Protein AF-A0A2S6IPH4-F1 (afdb_monomer_lite)

Sequence (117 aa):
MNGDDPARRAGLIGPDGTATPRYAQYLAHQRQHQAALAAREEAYARALRDPRALQQWPMTGRAYQDAVDDAFDRWLSLGHKREVEAALDALRSPDCTRTTEHPSHPPRHHHERNSNA

pLDDT: mean 72.82, std 19.12, range [39.31, 96.25]

Foldseek 3Di:
DPPVPLCVVLVQADPVRHGDPLNVVLVVLVVQLVVLVVVLVVQVVVLVVPVVSVVCCVPVSVVSVVSNVVSVVVSVVVVCVVSSVVSVVVSVPDPPPDPPDDDDDDDDDDDDDDDDD

Secondary structure (DSSP, 8-state):
-----HHHHTTSB-TTSPBPHHHHHHHHHHHHHHHHHHHHHHHHHHHHT-HHHHHHHHHHHHHHHHHHHHHHHHHHHTSHHHHHHHHHHHHHS------------------------

Organism: NCBI:txid512762

Structure (mmCIF, N/CA/C/O backbone):
data_AF-A0A2S6IPH4-F1
#
_entry.id   AF-A0A2S6IPH4-F1
#
loop_
_atom_site.group_PDB
_atom_site.id
_atom_site.type_symbol
_atom_site.label_atom_id
_atom_site.label_alt_id
_atom_site.label_comp_id
_atom_site.label_asym_id
_atom_site.label_entity_id
_atom_site.label_seq_id
_atom_site.pdbx_PDB_ins_code
_atom_site.Cartn_x
_atom_site.Cartn_y
_atom_site.Cartn_z
_atom_site.occupancy
_atom_site.B_iso_or_equiv
_atom_site.auth_seq_id
_atom_site.auth_comp_id
_atom_site.auth_asym_id
_atom_site.auth_atom_id
_atom_site.pdbx_PDB_model_num
ATOM 1 N N . MET A 1 1 ? 7.641 23.030 -28.234 1.00 40.97 1 MET A N 1
ATOM 2 C CA . MET A 1 1 ? 7.186 22.074 -27.202 1.00 40.97 1 MET A CA 1
ATOM 3 C C . MET A 1 1 ? 8.000 20.809 -27.399 1.00 40.97 1 MET A C 1
ATOM 5 O O . MET A 1 1 ? 7.668 20.015 -28.266 1.00 40.97 1 MET A O 1
ATOM 9 N N . ASN A 1 2 ? 9.145 20.701 -26.722 1.00 41.09 2 ASN A N 1
ATOM 10 C CA . ASN A 1 2 ? 10.013 19.531 -26.852 1.00 41.09 2 ASN A CA 1
ATOM 11 C C . ASN A 1 2 ? 9.356 18.383 -26.084 1.00 41.09 2 ASN A C 1
ATOM 13 O O . ASN A 1 2 ? 9.354 18.381 -24.857 1.00 41.09 2 ASN A O 1
ATOM 17 N N . GLY A 1 3 ? 8.713 17.484 -26.832 1.00 47.16 3 GLY A N 1
ATOM 18 C CA . GLY A 1 3 ? 7.974 16.312 -26.356 1.00 47.16 3 GLY A CA 1
ATOM 19 C C . GLY A 1 3 ? 8.885 15.173 -25.915 1.00 47.16 3 GLY A C 1
ATOM 20 O O . GLY A 1 3 ? 8.688 14.027 -26.321 1.00 47.16 3 GLY A O 1
ATOM 21 N N . ASP A 1 4 ? 9.883 15.504 -25.105 1.00 52.12 4 ASP A N 1
ATOM 22 C CA . ASP A 1 4 ? 10.715 14.529 -24.421 1.00 52.12 4 ASP A CA 1
ATOM 23 C C . ASP A 1 4 ? 10.009 14.175 -23.111 1.00 52.12 4 ASP A C 1
ATOM 25 O O . ASP A 1 4 ? 10.315 14.689 -22.036 1.00 52.12 4 ASP A O 1
ATOM 29 N N . ASP A 1 5 ? 8.926 13.405 -23.250 1.00 55.72 5 ASP A N 1
ATOM 30 C CA . ASP A 1 5 ? 8.195 12.899 -22.101 1.00 55.72 5 ASP A CA 1
ATOM 31 C C . ASP A 1 5 ? 9.174 12.024 -21.307 1.00 55.72 5 ASP A C 1
ATOM 33 O O . ASP A 1 5 ? 9.675 11.032 -21.854 1.00 55.72 5 ASP A O 1
ATOM 37 N N . PRO A 1 6 ? 9.507 12.385 -20.058 1.00 56.47 6 PRO A N 1
ATOM 38 C CA . PRO A 1 6 ? 10.520 11.681 -19.285 1.00 56.47 6 PRO A CA 1
ATOM 39 C C . PRO A 1 6 ? 10.190 10.181 -19.186 1.00 56.47 6 PRO A C 1
ATOM 41 O O . PRO A 1 6 ? 11.083 9.336 -19.252 1.00 56.47 6 PRO A O 1
ATOM 44 N N . ALA A 1 7 ? 8.905 9.811 -19.193 1.00 54.88 7 ALA A N 1
ATOM 45 C CA . ALA A 1 7 ? 8.482 8.417 -19.198 1.00 54.88 7 ALA A CA 1
ATOM 46 C C . ALA A 1 7 ? 8.908 7.646 -20.468 1.00 54.88 7 ALA A C 1
ATOM 48 O O . ALA A 1 7 ? 9.128 6.434 -20.406 1.00 54.88 7 ALA A O 1
ATOM 49 N N . ARG A 1 8 ? 9.079 8.320 -21.612 1.00 57.28 8 ARG A N 1
ATOM 50 C CA . ARG A 1 8 ? 9.548 7.708 -22.866 1.00 57.28 8 ARG A CA 1
ATOM 51 C C . ARG A 1 8 ? 11.056 7.411 -22.828 1.00 57.28 8 ARG A C 1
ATOM 53 O O . ARG A 1 8 ? 11.448 6.314 -23.216 1.00 57.28 8 ARG A O 1
ATOM 60 N N . ARG A 1 9 ? 11.896 8.309 -22.280 1.00 57.81 9 ARG A N 1
ATOM 61 C CA . ARG A 1 9 ? 13.347 8.054 -22.060 1.00 57.81 9 ARG A CA 1
ATOM 62 C C . ARG A 1 9 ? 13.599 6.881 -21.111 1.00 57.81 9 ARG A C 1
ATOM 64 O O . ARG A 1 9 ? 14.549 6.129 -21.295 1.00 57.81 9 ARG A O 1
ATOM 71 N N . ALA A 1 10 ? 12.718 6.709 -20.134 1.00 60.12 10 ALA A N 1
ATOM 72 C CA . ALA A 1 10 ? 12.739 5.613 -19.173 1.00 60.12 10 ALA A CA 1
ATOM 73 C C . ALA A 1 10 ? 12.161 4.282 -19.705 1.00 60.12 10 ALA A C 1
ATOM 75 O O . ALA A 1 10 ? 12.112 3.303 -18.962 1.00 60.12 10 ALA A O 1
ATOM 76 N N . GLY A 1 11 ? 11.680 4.224 -20.955 1.00 62.88 11 GLY A N 1
ATOM 77 C CA . GLY A 1 11 ? 11.042 3.023 -21.516 1.00 62.88 11 GLY A CA 1
ATOM 78 C C . GLY A 1 11 ? 9.708 2.648 -20.849 1.00 62.88 11 GLY A C 1
ATOM 79 O O . GLY A 1 11 ? 9.226 1.523 -20.992 1.00 62.88 11 GLY A O 1
ATOM 80 N N . LEU A 1 12 ? 9.100 3.576 -20.105 1.00 67.12 12 LEU A N 1
ATOM 81 C CA . LEU A 1 12 ? 7.797 3.398 -19.452 1.00 67.12 12 LEU A CA 1
ATOM 82 C C . LEU A 1 12 ? 6.646 3.642 -20.431 1.00 67.12 12 LEU A C 1
ATOM 84 O O . LEU A 1 12 ? 5.556 3.088 -20.274 1.00 67.12 12 LEU A O 1
ATOM 88 N N . ILE A 1 13 ? 6.910 4.424 -21.475 1.00 66.88 13 ILE A N 1
ATOM 89 C CA . ILE A 1 13 ? 5.991 4.705 -22.570 1.00 66.88 13 ILE A CA 1
ATOM 90 C C . ILE A 1 13 ? 6.644 4.287 -23.890 1.00 66.88 13 ILE A C 1
ATOM 92 O O . ILE A 1 13 ? 7.805 4.602 -24.152 1.00 66.88 13 ILE A O 1
ATOM 96 N N . GLY A 1 14 ? 5.899 3.541 -24.702 1.00 65.31 14 GLY A N 1
ATOM 97 C CA . GLY A 1 14 ? 6.301 3.101 -26.029 1.00 65.31 14 GLY A CA 1
ATOM 98 C C . GLY A 1 14 ? 6.458 4.264 -27.017 1.00 65.31 14 GLY A C 1
ATOM 99 O O . GLY A 1 14 ? 6.070 5.405 -26.735 1.00 65.31 14 GLY A O 1
ATOM 100 N N . PRO A 1 15 ? 7.020 3.997 -28.206 1.00 63.03 15 PRO A N 1
ATOM 101 C CA . PRO A 1 15 ? 7.207 5.022 -29.235 1.00 63.03 15 PRO A CA 1
ATOM 102 C C . PRO A 1 15 ? 5.891 5.748 -29.573 1.00 63.03 15 PRO A C 1
ATOM 104 O O . PRO A 1 15 ? 5.880 6.965 -29.759 1.00 63.03 15 PRO A O 1
ATOM 107 N N . ASP A 1 16 ? 4.774 5.036 -29.488 1.00 67.94 16 ASP A N 1
ATOM 108 C CA . ASP A 1 16 ? 3.413 5.477 -29.806 1.00 67.94 16 ASP A CA 1
ATOM 109 C C . ASP A 1 16 ? 2.777 6.380 -28.729 1.00 67.94 16 ASP A C 1
ATOM 111 O O . ASP A 1 16 ? 1.662 6.866 -28.908 1.00 67.94 16 ASP A O 1
ATOM 115 N N . GLY A 1 17 ? 3.457 6.613 -27.599 1.00 65.25 17 GLY A N 1
ATOM 116 C CA . GLY A 1 17 ? 2.886 7.359 -26.469 1.00 65.25 17 GLY A CA 1
ATOM 117 C C . GLY A 1 17 ? 2.006 6.509 -25.540 1.00 65.25 17 GLY A C 1
ATOM 118 O O . GLY A 1 17 ? 1.392 7.034 -24.616 1.00 65.25 17 GLY A O 1
ATOM 119 N N . THR A 1 18 ? 1.961 5.193 -25.749 1.00 71.12 18 THR A N 1
ATOM 120 C CA . THR A 1 18 ? 1.219 4.220 -24.936 1.00 71.12 18 THR A CA 1
ATOM 121 C C . THR A 1 18 ? 2.070 3.670 -23.792 1.00 71.12 18 THR A C 1
ATOM 123 O O . THR A 1 18 ? 3.253 3.392 -23.964 1.00 71.12 18 THR A O 1
ATOM 126 N N . ALA A 1 19 ? 1.482 3.482 -22.606 1.00 70.31 19 ALA A N 1
ATOM 127 C CA . ALA A 1 19 ? 2.170 2.827 -21.493 1.00 70.31 19 ALA A CA 1
ATOM 128 C C . ALA A 1 19 ? 2.649 1.433 -21.917 1.00 70.31 19 ALA A C 1
ATOM 130 O O . ALA A 1 19 ? 1.870 0.643 -22.457 1.00 70.31 19 ALA A O 1
ATOM 131 N N . THR A 1 20 ? 3.917 1.111 -21.657 1.00 77.38 20 THR A N 1
ATOM 132 C CA . THR A 1 20 ? 4.407 -0.238 -21.939 1.00 77.38 20 THR A CA 1
ATOM 133 C C . THR A 1 20 ? 3.634 -1.252 -21.089 1.00 77.38 20 THR A C 1
ATOM 135 O O . THR A 1 20 ? 3.204 -0.924 -19.978 1.00 77.38 20 THR A O 1
ATOM 138 N N . PRO A 1 21 ? 3.473 -2.509 -21.544 1.00 78.19 21 PRO A N 1
ATOM 139 C CA . PRO A 1 21 ? 2.787 -3.540 -20.762 1.00 78.19 21 PRO A CA 1
ATOM 140 C C . PRO A 1 21 ? 3.347 -3.704 -19.340 1.00 78.19 21 PRO A C 1
ATOM 142 O O . PRO A 1 21 ? 2.616 -4.073 -18.423 1.00 78.19 21 PRO A O 1
ATOM 145 N N . ARG A 1 22 ? 4.638 -3.397 -19.147 1.00 74.44 22 ARG A N 1
ATOM 146 C CA . ARG A 1 22 ? 5.312 -3.393 -17.843 1.00 74.44 22 ARG A CA 1
ATOM 147 C C . ARG A 1 22 ? 4.863 -2.226 -16.965 1.00 74.44 22 ARG A C 1
ATOM 149 O O . ARG A 1 22 ? 4.498 -2.438 -15.812 1.00 74.44 22 ARG A O 1
ATOM 156 N N . TYR A 1 23 ? 4.840 -1.009 -17.509 1.00 75.50 23 TYR A N 1
ATOM 157 C CA . TYR A 1 23 ? 4.385 0.170 -16.773 1.00 75.50 23 TYR A CA 1
ATOM 158 C C . TYR A 1 23 ? 2.882 0.106 -16.455 1.00 75.50 23 TYR A C 1
ATOM 160 O O . TYR A 1 23 ? 2.464 0.434 -15.346 1.00 75.50 23 TYR A O 1
ATOM 168 N N . ALA A 1 24 ? 2.068 -0.422 -17.373 1.00 80.94 24 ALA A N 1
ATOM 169 C CA . ALA A 1 24 ? 0.645 -0.659 -17.138 1.00 80.94 24 ALA A CA 1
ATOM 170 C C . ALA A 1 24 ? 0.396 -1.655 -15.987 1.00 80.94 24 ALA A C 1
ATOM 172 O O . ALA A 1 24 ? -0.474 -1.418 -15.145 1.00 80.94 24 ALA A O 1
ATOM 173 N N . GLN A 1 25 ? 1.185 -2.734 -15.909 1.00 80.00 25 GLN A N 1
ATOM 174 C CA . GLN A 1 25 ? 1.138 -3.677 -14.786 1.00 80.00 25 GLN A CA 1
ATOM 175 C C . GLN A 1 25 ? 1.585 -3.020 -13.478 1.00 80.00 25 GLN A C 1
ATOM 177 O O . GLN A 1 25 ? 0.882 -3.132 -12.476 1.00 80.00 25 GLN A O 1
ATOM 182 N N . TYR A 1 26 ? 2.686 -2.263 -13.485 1.00 81.62 26 TYR A N 1
ATOM 183 C CA . TYR A 1 26 ? 3.128 -1.498 -12.315 1.00 81.62 26 TYR A CA 1
ATOM 184 C C . TYR A 1 26 ? 2.009 -0.596 -11.764 1.00 81.62 26 TYR A C 1
ATOM 186 O O . TYR A 1 26 ? 1.702 -0.651 -10.572 1.00 81.62 26 TYR A O 1
ATOM 194 N N . LEU A 1 27 ? 1.334 0.166 -12.632 1.00 83.44 27 LEU A N 1
ATOM 195 C CA . LEU A 1 27 ? 0.208 1.022 -12.244 1.00 83.44 27 LEU A CA 1
ATOM 196 C C . LEU A 1 27 ? -1.000 0.220 -11.734 1.00 83.44 27 LEU A C 1
ATOM 198 O O . LEU A 1 27 ? -1.744 0.693 -10.874 1.00 83.44 27 LEU A O 1
ATOM 202 N N . ALA A 1 28 ? -1.237 -0.985 -12.256 1.00 86.62 28 ALA A N 1
ATOM 203 C CA . ALA A 1 28 ? -2.289 -1.862 -11.752 1.00 86.62 28 ALA A CA 1
ATOM 204 C C . ALA A 1 28 ? -2.001 -2.312 -10.310 1.00 86.62 28 ALA A C 1
ATOM 206 O O . ALA A 1 28 ? -2.878 -2.185 -9.457 1.00 86.62 28 ALA A O 1
ATOM 207 N N . HIS A 1 29 ? -0.776 -2.747 -10.015 1.00 85.81 29 HIS A N 1
ATOM 208 C CA . HIS A 1 29 ? -0.393 -3.181 -8.667 1.00 85.81 29 HIS A CA 1
ATOM 209 C C . HIS A 1 29 ? -0.318 -2.027 -7.669 1.00 85.81 29 HIS A C 1
ATOM 211 O O . HIS A 1 29 ? -0.801 -2.163 -6.546 1.00 85.81 29 HIS A O 1
ATOM 217 N N . GLN A 1 30 ? 0.166 -0.858 -8.097 1.00 87.00 30 GLN A N 1
ATOM 218 C CA . GLN A 1 30 ? 0.114 0.355 -7.283 1.00 87.00 30 GLN A CA 1
ATOM 219 C C . GLN A 1 30 ? -1.329 0.686 -6.868 1.00 87.00 30 GLN A C 1
ATOM 221 O O . GLN A 1 30 ? -1.590 0.953 -5.694 1.00 87.00 30 GLN A O 1
ATOM 226 N N . ARG A 1 31 ? -2.283 0.628 -7.810 1.00 90.06 31 ARG A N 1
ATOM 227 C CA . ARG A 1 31 ? -3.708 0.855 -7.513 1.00 90.06 31 ARG A CA 1
ATOM 228 C C . ARG A 1 31 ? -4.284 -0.208 -6.580 1.00 90.06 31 ARG A C 1
ATOM 230 O O . ARG A 1 31 ? -5.044 0.141 -5.685 1.00 90.06 31 ARG A O 1
ATOM 237 N N . GLN A 1 32 ? -3.918 -1.478 -6.759 1.00 90.25 32 GLN A N 1
ATOM 238 C CA . GLN A 1 32 ? -4.356 -2.567 -5.876 1.00 90.25 32 GLN A CA 1
ATOM 239 C C . GLN A 1 32 ? -3.877 -2.361 -4.435 1.00 90.25 32 GLN A C 1
ATOM 241 O O . GLN A 1 32 ? -4.675 -2.473 -3.508 1.00 90.25 32 GLN A O 1
ATOM 246 N N . HIS A 1 33 ? -2.609 -1.994 -4.248 1.00 91.44 33 HIS A N 1
ATOM 247 C CA . HIS A 1 33 ? -2.056 -1.700 -2.927 1.00 91.44 33 HIS A CA 1
ATOM 248 C C . HIS A 1 33 ? -2.733 -0.482 -2.275 1.00 91.44 33 HIS A C 1
ATOM 250 O O . HIS A 1 33 ? -3.135 -0.539 -1.114 1.00 91.44 33 HIS A O 1
ATOM 256 N N . GLN A 1 34 ? -2.940 0.603 -3.030 1.00 93.12 34 GLN A N 1
ATOM 257 C CA . GLN A 1 34 ? -3.665 1.775 -2.522 1.00 93.12 34 GLN A CA 1
ATOM 258 C C . GLN A 1 34 ? -5.118 1.453 -2.150 1.00 93.12 34 GLN A C 1
ATOM 260 O O . GLN A 1 34 ? -5.607 1.937 -1.132 1.00 93.12 34 GLN A O 1
ATOM 265 N N . ALA A 1 35 ? -5.800 0.614 -2.933 1.00 94.62 35 ALA A N 1
ATOM 266 C CA . ALA A 1 35 ? -7.155 0.174 -2.617 1.00 94.62 35 ALA A CA 1
ATOM 267 C C . ALA A 1 35 ? -7.204 -0.659 -1.325 1.00 94.62 35 ALA A C 1
ATOM 269 O O . ALA A 1 35 ? -8.109 -0.466 -0.514 1.00 94.62 35 ALA A O 1
ATOM 270 N N . ALA A 1 36 ? -6.222 -1.538 -1.097 1.00 94.44 36 ALA A N 1
ATOM 271 C CA . ALA A 1 36 ? -6.120 -2.312 0.141 1.00 94.44 36 ALA A CA 1
ATOM 272 C C . ALA A 1 36 ? -5.892 -1.411 1.370 1.00 94.44 36 ALA A C 1
ATOM 274 O O . ALA A 1 36 ? -6.542 -1.596 2.401 1.00 94.44 36 ALA A O 1
ATOM 275 N N . LEU A 1 37 ? -5.033 -0.390 1.245 1.00 95.38 37 LEU A N 1
ATOM 276 C CA . LEU A 1 37 ? -4.819 0.611 2.297 1.00 95.38 37 LEU A CA 1
ATOM 277 C C . LEU A 1 37 ? -6.102 1.380 2.617 1.00 95.38 37 LEU A C 1
ATOM 279 O O . LEU A 1 37 ? -6.491 1.458 3.782 1.00 95.38 37 LEU A O 1
ATOM 283 N N . ALA A 1 38 ? -6.788 1.883 1.590 1.00 96.25 38 ALA A N 1
ATOM 284 C CA . ALA A 1 38 ? -8.045 2.604 1.763 1.00 96.25 38 ALA A CA 1
ATOM 285 C C . ALA A 1 38 ? -9.113 1.729 2.441 1.00 96.25 38 ALA A C 1
ATOM 287 O O . ALA A 1 38 ? -9.795 2.187 3.355 1.00 96.25 38 ALA A O 1
ATOM 288 N N . ALA A 1 39 ? -9.217 0.451 2.059 1.00 95.00 39 ALA A N 1
ATOM 289 C CA . ALA A 1 39 ? -10.145 -0.490 2.682 1.00 95.00 39 ALA A CA 1
ATOM 290 C C . ALA A 1 39 ? -9.828 -0.722 4.170 1.00 95.00 39 ALA A C 1
ATOM 292 O O . ALA A 1 39 ? -10.739 -0.749 5.000 1.00 95.00 39 ALA A O 1
ATOM 293 N N . ARG A 1 40 ? -8.542 -0.845 4.528 1.00 96.12 40 ARG A N 1
ATOM 294 C CA . ARG A 1 40 ? -8.103 -0.961 5.926 1.00 96.12 40 ARG A CA 1
ATOM 295 C C . ARG A 1 40 ? -8.446 0.289 6.731 1.00 96.12 40 ARG A C 1
ATOM 297 O O . ARG A 1 40 ? -8.953 0.173 7.845 1.00 96.12 40 ARG A O 1
ATOM 304 N N . GLU A 1 41 ? -8.163 1.470 6.189 1.00 96.19 41 GLU A N 1
ATOM 305 C CA . GLU A 1 41 ? -8.464 2.747 6.844 1.00 96.19 41 GLU A CA 1
ATOM 306 C C . GLU A 1 41 ? -9.967 2.949 7.026 1.00 96.19 41 GLU A C 1
ATOM 308 O O . GLU A 1 41 ? -10.409 3.333 8.108 1.00 96.19 41 GLU A O 1
ATOM 313 N N . GLU A 1 42 ? -10.767 2.625 6.011 1.00 95.31 42 GLU A N 1
ATOM 314 C CA . GLU A 1 42 ? -12.221 2.692 6.101 1.00 95.31 42 GLU A CA 1
ATOM 315 C C . GLU A 1 42 ? -12.758 1.719 7.158 1.00 95.31 42 GLU A C 1
ATOM 317 O O . GLU A 1 42 ? -13.591 2.098 7.987 1.00 95.31 42 GLU A O 1
ATOM 322 N N . ALA A 1 43 ? -12.258 0.482 7.181 1.00 94.19 43 ALA A N 1
ATOM 323 C CA . ALA A 1 43 ? -12.630 -0.503 8.189 1.00 94.19 43 ALA A CA 1
ATOM 324 C C . ALA A 1 43 ? -12.241 -0.045 9.602 1.00 94.19 43 ALA A C 1
ATOM 326 O O . ALA A 1 43 ? -13.037 -0.195 10.531 1.00 94.19 43 ALA A O 1
ATOM 327 N N . TYR A 1 44 ? -11.071 0.577 9.763 1.00 95.19 44 TYR A N 1
ATOM 328 C CA . TYR A 1 44 ? -10.643 1.129 11.045 1.00 95.19 44 TYR A CA 1
ATOM 329 C C . TYR A 1 44 ? -11.517 2.307 11.476 1.00 95.19 44 TYR A C 1
ATOM 331 O O . TYR A 1 44 ? -11.967 2.364 12.618 1.00 95.19 44 TYR A O 1
ATOM 339 N N . ALA A 1 45 ? -11.827 3.220 10.555 1.00 96.06 45 ALA A N 1
ATOM 340 C CA . ALA A 1 45 ? -12.706 4.354 10.815 1.00 96.06 45 ALA A CA 1
ATOM 341 C C . ALA A 1 45 ? -14.124 3.906 11.206 1.00 96.06 45 ALA A C 1
ATOM 343 O O . ALA A 1 45 ? -14.755 4.532 12.060 1.00 96.06 45 ALA A O 1
ATOM 344 N N . ARG A 1 46 ? -14.622 2.811 10.616 1.00 93.50 46 ARG A N 1
ATOM 345 C CA . ARG A 1 46 ? -15.876 2.165 11.031 1.00 93.50 46 ARG A CA 1
ATOM 346 C C . ARG A 1 46 ? -15.742 1.540 12.421 1.00 93.50 46 ARG A C 1
ATOM 348 O O . ARG A 1 46 ? -16.618 1.762 13.251 1.00 93.50 46 ARG A O 1
ATOM 355 N N . ALA A 1 47 ? -14.644 0.836 12.697 1.00 94.88 47 ALA A N 1
ATOM 356 C CA . ALA A 1 47 ? -14.386 0.239 14.006 1.00 94.88 47 ALA A CA 1
ATOM 357 C C . ALA A 1 47 ? -14.299 1.295 15.118 1.00 94.88 47 ALA A C 1
ATOM 359 O O . ALA A 1 47 ? -14.870 1.101 16.179 1.00 94.88 47 ALA A O 1
ATOM 360 N N . LEU A 1 48 ? -13.694 2.459 14.871 1.00 95.31 48 LEU A N 1
ATOM 361 C CA . LEU A 1 48 ? -13.643 3.566 15.839 1.00 95.31 48 LEU A CA 1
ATOM 362 C C . LEU A 1 48 ? -15.026 4.088 16.259 1.00 95.31 48 LEU A C 1
ATOM 364 O O . LEU A 1 48 ? -15.160 4.665 17.336 1.00 95.31 48 LEU A O 1
ATOM 368 N N . ARG A 1 49 ? -16.048 3.903 15.418 1.00 95.69 49 ARG A N 1
ATOM 369 C CA . ARG A 1 49 ? -17.430 4.326 15.694 1.00 95.69 49 ARG A CA 1
ATOM 370 C C . ARG A 1 49 ? -18.240 3.262 16.441 1.00 95.69 49 ARG A C 1
ATOM 372 O O . ARG A 1 49 ? -19.320 3.581 16.928 1.00 95.69 49 ARG A O 1
ATOM 379 N N . ASP A 1 50 ? -17.732 2.033 16.547 1.00 94.06 50 ASP A N 1
ATOM 380 C CA . ASP A 1 50 ? -18.357 0.927 17.276 1.00 94.06 50 ASP A CA 1
ATOM 381 C C . ASP A 1 50 ? -17.375 0.343 18.315 1.00 94.06 50 ASP A C 1
ATOM 383 O O . ASP A 1 50 ? -16.427 -0.359 17.957 1.00 94.06 50 ASP A O 1
ATOM 387 N N . PRO A 1 51 ? -17.616 0.554 19.622 1.00 92.88 51 PRO A N 1
ATOM 388 C CA . PRO A 1 51 ? -16.749 0.055 20.686 1.00 92.88 51 PRO A CA 1
ATOM 389 C C . PRO A 1 51 ? -16.491 -1.457 20.638 1.00 92.88 51 PRO A C 1
ATOM 391 O O . PRO A 1 51 ? -15.398 -1.897 20.998 1.00 92.88 51 PRO A O 1
ATOM 394 N N . ARG A 1 52 ? -17.465 -2.265 20.194 1.00 93.38 52 ARG A N 1
ATOM 395 C CA . ARG A 1 52 ? -17.293 -3.722 20.077 1.00 93.38 52 ARG A CA 1
ATOM 396 C C . ARG A 1 52 ? -16.383 -4.067 18.905 1.00 93.38 52 ARG A C 1
ATOM 398 O O . ARG A 1 52 ? -15.478 -4.885 19.059 1.00 93.38 52 ARG A O 1
ATOM 405 N N . ALA A 1 53 ? -16.581 -3.414 17.763 1.00 92.69 53 ALA A N 1
ATOM 406 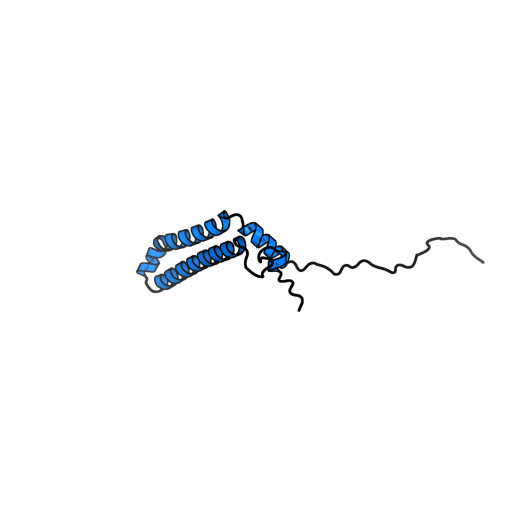C CA . ALA A 1 53 ? -15.720 -3.592 16.598 1.00 92.69 53 ALA A CA 1
ATOM 407 C C . ALA A 1 53 ? -14.283 -3.124 16.880 1.00 92.69 53 ALA A C 1
ATOM 409 O O . ALA A 1 53 ? -13.332 -3.784 16.464 1.00 92.69 53 ALA A O 1
ATOM 410 N N . LEU A 1 54 ? -14.109 -2.036 17.641 1.00 94.94 54 LEU A N 1
ATOM 411 C CA . LEU A 1 54 ? -12.792 -1.551 18.055 1.00 94.94 54 LEU A CA 1
ATOM 412 C C . LEU A 1 54 ? -12.066 -2.544 18.972 1.00 94.94 54 LEU A C 1
ATOM 414 O O . LEU A 1 54 ? -10.873 -2.775 18.797 1.00 94.94 54 LEU A O 1
ATOM 418 N N . GLN A 1 55 ? -12.777 -3.176 19.911 1.00 95.38 55 GLN A N 1
ATOM 419 C CA . GLN A 1 55 ? -12.204 -4.233 20.755 1.00 95.38 55 GLN A CA 1
ATOM 420 C C . GLN A 1 55 ? -11.767 -5.460 19.941 1.00 95.38 55 GLN A C 1
ATOM 422 O O . GLN A 1 55 ? -10.779 -6.105 20.283 1.00 95.38 55 GLN A O 1
ATOM 427 N N . GLN A 1 56 ? -12.474 -5.767 18.851 1.00 94.69 56 GLN A N 1
ATOM 428 C CA . GLN A 1 56 ? -12.142 -6.866 17.940 1.00 94.69 56 GLN A CA 1
ATOM 429 C C . GLN A 1 56 ? -11.086 -6.496 16.887 1.00 94.69 56 GLN A C 1
ATOM 431 O O . GLN A 1 56 ? -10.567 -7.385 16.206 1.00 94.69 56 GLN A O 1
ATOM 436 N N . TRP A 1 57 ? -10.731 -5.213 16.766 1.00 92.44 57 TRP A N 1
ATOM 437 C CA . TRP A 1 57 ? -9.808 -4.705 15.752 1.00 92.44 57 TRP A CA 1
ATOM 438 C C . TRP A 1 57 ? -8.450 -5.420 15.694 1.00 92.44 57 TRP A C 1
ATOM 440 O O . TRP A 1 57 ? -7.977 -5.664 14.588 1.00 92.44 57 TRP A O 1
ATOM 450 N N . PRO A 1 58 ? -7.806 -5.826 16.806 1.00 93.19 58 PRO A N 1
ATOM 451 C CA . PRO A 1 58 ? -6.547 -6.567 16.725 1.00 93.19 58 PRO A CA 1
ATOM 452 C C . PRO A 1 58 ? -6.651 -7.872 15.921 1.00 93.19 58 PRO A C 1
ATOM 454 O O . PRO A 1 58 ? -5.682 -8.271 15.281 1.00 93.19 58 PRO A O 1
ATOM 457 N N . MET A 1 59 ? -7.821 -8.520 15.923 1.00 91.44 59 MET A N 1
ATOM 458 C CA . MET A 1 59 ? -8.075 -9.723 15.127 1.00 91.44 59 MET A CA 1
ATOM 459 C C . MET A 1 59 ? -8.530 -9.374 13.706 1.00 91.44 59 MET A C 1
ATOM 461 O O . MET A 1 59 ? -7.987 -9.898 12.738 1.00 91.44 59 MET A O 1
ATOM 465 N N . THR A 1 60 ? -9.512 -8.481 13.556 1.00 90.75 60 THR A N 1
ATOM 466 C CA . THR A 1 60 ? -10.103 -8.166 12.241 1.00 90.75 60 THR A CA 1
ATOM 467 C C . THR A 1 60 ? -9.204 -7.276 11.387 1.00 90.75 60 THR A C 1
ATOM 469 O O . THR A 1 60 ? -9.079 -7.489 10.184 1.00 90.75 60 THR A O 1
ATOM 472 N N . GLY A 1 61 ? -8.516 -6.320 12.005 1.00 92.62 61 GLY A N 1
ATOM 473 C CA . GLY A 1 61 ? -7.536 -5.442 11.372 1.00 92.62 61 GLY A CA 1
ATOM 474 C C . GLY A 1 61 ? -6.314 -6.188 10.841 1.00 92.62 61 GLY A C 1
ATOM 475 O O . GLY A 1 61 ? -5.694 -5.717 9.887 1.00 92.62 61 GLY A O 1
ATOM 476 N N . ARG A 1 62 ? -5.995 -7.371 11.393 1.00 94.25 62 ARG A N 1
ATOM 477 C CA . ARG A 1 62 ? -4.917 -8.226 10.880 1.00 94.25 62 ARG A CA 1
ATOM 478 C C . ARG A 1 62 ? -5.204 -8.695 9.457 1.00 94.25 62 ARG A C 1
ATOM 480 O O . ARG A 1 62 ? -4.336 -8.546 8.616 1.00 94.25 62 ARG A O 1
ATOM 487 N N . ALA A 1 63 ? -6.426 -9.136 9.164 1.00 93.19 63 ALA A N 1
ATOM 488 C CA . ALA A 1 63 ? -6.797 -9.566 7.814 1.00 93.19 63 ALA A CA 1
ATOM 489 C C . ALA A 1 63 ? -6.676 -8.430 6.779 1.00 93.19 63 ALA A C 1
ATOM 491 O O . ALA A 1 63 ? -6.241 -8.651 5.653 1.00 93.19 63 ALA A O 1
ATOM 492 N N . TYR A 1 64 ? -7.016 -7.194 7.165 1.00 93.62 64 TYR A N 1
ATOM 493 C CA . TYR A 1 64 ? -6.798 -6.026 6.308 1.00 93.62 64 TYR A CA 1
ATOM 494 C C . TYR A 1 64 ? -5.313 -5.696 6.135 1.00 93.62 64 TYR A C 1
ATOM 496 O O . TYR A 1 64 ? -4.911 -5.277 5.055 1.00 93.62 64 TYR A O 1
ATOM 504 N N . GLN A 1 65 ? -4.502 -5.869 7.183 1.00 93.81 65 GLN A N 1
ATOM 505 C CA . GLN A 1 65 ? -3.053 -5.706 7.086 1.00 93.81 65 GLN A CA 1
ATOM 506 C C . GLN A 1 65 ? -2.438 -6.765 6.165 1.00 93.81 65 GLN A C 1
ATOM 508 O O . GLN A 1 65 ? -1.684 -6.401 5.275 1.00 93.81 65 GLN A O 1
ATOM 513 N N . ASP A 1 66 ? -2.821 -8.033 6.313 1.00 95.25 66 ASP A N 1
ATOM 514 C CA . ASP A 1 66 ? -2.341 -9.122 5.459 1.00 95.25 66 ASP A CA 1
ATOM 515 C C . ASP A 1 66 ? -2.709 -8.865 3.985 1.00 95.25 66 ASP A C 1
ATOM 517 O O . ASP A 1 66 ? -1.891 -9.075 3.100 1.00 95.25 66 ASP A O 1
ATOM 521 N N . ALA A 1 67 ? -3.895 -8.310 3.701 1.00 93.50 67 ALA A N 1
ATOM 522 C CA . ALA A 1 67 ? -4.277 -7.923 2.339 1.00 93.50 67 ALA A CA 1
ATOM 523 C C . ALA A 1 67 ? -3.430 -6.769 1.763 1.00 93.50 67 ALA A C 1
ATOM 525 O O . ALA A 1 67 ? -3.169 -6.736 0.556 1.00 93.50 67 ALA A O 1
ATOM 526 N N . VAL A 1 68 ? -3.020 -5.810 2.602 1.00 94.56 68 VAL A N 1
ATOM 527 C CA . VAL A 1 68 ? -2.092 -4.734 2.212 1.00 94.56 68 VAL A CA 1
ATOM 528 C C . VAL A 1 68 ? -0.716 -5.318 1.913 1.00 94.56 68 VAL A C 1
ATOM 530 O O . VAL A 1 68 ? -0.154 -5.024 0.856 1.00 94.56 68 VAL A O 1
ATOM 533 N N . ASP A 1 69 ? -0.215 -6.169 2.806 1.00 93.75 69 ASP A N 1
ATOM 534 C CA . ASP A 1 69 ? 1.093 -6.809 2.688 1.00 93.75 69 ASP A CA 1
ATOM 535 C C . ASP A 1 69 ? 1.141 -7.704 1.434 1.00 93.75 69 ASP A C 1
ATOM 537 O O . ASP A 1 69 ? 2.035 -7.547 0.609 1.00 93.75 69 ASP A O 1
ATOM 541 N N . ASP A 1 70 ? 0.111 -8.519 1.181 1.00 92.62 70 ASP A N 1
ATOM 542 C CA . ASP A 1 70 ? -0.020 -9.337 -0.034 1.00 92.62 70 ASP A CA 1
ATOM 543 C C . ASP A 1 70 ? -0.015 -8.492 -1.317 1.00 92.62 70 ASP A C 1
ATOM 545 O O . ASP A 1 70 ? 0.602 -8.855 -2.326 1.00 92.62 70 ASP A O 1
ATOM 549 N N . ALA A 1 71 ? -0.735 -7.365 -1.323 1.00 91.06 71 ALA A N 1
ATOM 550 C CA . ALA A 1 71 ? -0.764 -6.469 -2.475 1.00 91.06 71 ALA A CA 1
ATOM 551 C C . ALA A 1 71 ? 0.608 -5.819 -2.710 1.00 91.06 71 ALA A C 1
ATOM 553 O O . ALA A 1 71 ? 1.029 -5.659 -3.861 1.00 91.06 71 ALA A O 1
ATOM 554 N N . PHE A 1 72 ? 1.315 -5.481 -1.631 1.00 88.06 72 PHE A N 1
ATOM 555 C CA . PHE A 1 72 ? 2.665 -4.936 -1.686 1.00 88.06 72 PHE A CA 1
ATOM 556 C C . PHE A 1 72 ? 3.688 -5.977 -2.158 1.00 88.06 72 PHE A C 1
ATOM 558 O O . PHE A 1 72 ? 4.494 -5.689 -3.044 1.00 88.06 72 PHE A O 1
ATOM 565 N N . ASP A 1 73 ? 3.600 -7.208 -1.665 1.00 88.25 73 ASP A N 1
ATOM 566 C CA . ASP A 1 73 ? 4.478 -8.312 -2.048 1.00 88.25 73 ASP A CA 1
ATOM 567 C C . ASP A 1 73 ? 4.275 -8.725 -3.503 1.00 88.25 73 ASP A C 1
ATOM 569 O O . ASP A 1 73 ? 5.249 -8.996 -4.210 1.00 88.25 73 ASP A O 1
ATOM 573 N N . ARG A 1 74 ? 3.035 -8.702 -4.007 1.00 84.25 74 ARG A N 1
ATOM 574 C CA . ARG A 1 74 ? 2.758 -8.882 -5.445 1.00 84.25 74 ARG A CA 1
ATOM 575 C C . ARG A 1 74 ? 3.364 -7.759 -6.274 1.00 84.25 74 ARG A C 1
ATOM 577 O O . ARG A 1 74 ? 3.938 -8.020 -7.331 1.00 84.25 74 ARG A O 1
ATOM 584 N N . TRP A 1 75 ? 3.273 -6.521 -5.791 1.00 83.88 75 TRP A N 1
ATOM 585 C CA . TRP A 1 75 ? 3.878 -5.373 -6.460 1.00 83.88 75 TRP A CA 1
ATOM 586 C C . TRP A 1 75 ? 5.413 -5.471 -6.498 1.00 83.88 75 TRP A C 1
ATOM 588 O O . TRP A 1 75 ? 6.023 -5.138 -7.516 1.00 83.88 75 TRP A O 1
ATOM 598 N N . LEU A 1 76 ? 6.038 -5.980 -5.431 1.00 78.88 76 LEU A N 1
ATOM 599 C CA . LEU A 1 76 ? 7.482 -6.222 -5.346 1.00 78.88 76 LEU A CA 1
ATOM 600 C C . LEU A 1 76 ? 7.944 -7.430 -6.179 1.00 78.88 76 LEU A C 1
ATOM 602 O O . LEU A 1 76 ? 8.956 -7.337 -6.877 1.00 78.88 76 LEU A O 1
ATOM 606 N N . SER A 1 77 ? 7.213 -8.548 -6.127 1.00 74.50 77 SER A N 1
ATOM 607 C CA . SER A 1 77 ? 7.608 -9.841 -6.717 1.00 74.50 77 SER A CA 1
ATOM 608 C C . SER A 1 77 ? 7.646 -9.843 -8.240 1.00 74.50 77 SER A C 1
ATOM 610 O O . SER A 1 77 ? 8.344 -10.659 -8.834 1.00 74.50 77 SER A O 1
ATOM 612 N N . LEU A 1 78 ? 6.955 -8.911 -8.896 1.00 65.62 78 LEU A N 1
ATOM 613 C CA . LEU A 1 78 ? 6.994 -8.795 -10.355 1.00 65.62 78 LEU A CA 1
ATOM 614 C C . LEU A 1 78 ? 8.338 -8.293 -10.898 1.00 65.62 78 LEU A C 1
ATOM 616 O O . LEU A 1 78 ? 8.477 -8.164 -12.108 1.00 65.62 78 LEU A O 1
ATOM 620 N N . GLY A 1 79 ? 9.328 -7.992 -10.045 1.00 58.53 79 GLY A N 1
ATOM 621 C CA . GLY A 1 79 ? 10.709 -7.668 -10.440 1.00 58.53 79 GLY A CA 1
ATOM 622 C C . GLY A 1 79 ? 10.882 -6.305 -11.122 1.00 58.53 79 GLY A C 1
ATOM 623 O O . GLY A 1 79 ? 11.943 -5.694 -11.038 1.00 58.53 79 GLY A O 1
ATOM 624 N N . HIS A 1 80 ? 9.816 -5.768 -11.709 1.00 63.16 80 HIS A N 1
ATOM 625 C CA . HIS A 1 80 ? 9.812 -4.523 -12.468 1.00 63.16 80 HIS A CA 1
ATOM 626 C C . HIS A 1 80 ? 9.673 -3.274 -11.599 1.00 63.16 80 HIS A C 1
ATOM 628 O O . HIS A 1 80 ? 9.933 -2.180 -12.086 1.00 63.16 80 HIS A O 1
ATOM 634 N N . LYS A 1 81 ? 9.296 -3.394 -10.316 1.00 66.06 81 LYS A N 1
ATOM 635 C CA . LYS A 1 81 ? 9.210 -2.234 -9.413 1.00 66.06 81 LYS A CA 1
ATOM 636 C C . LYS A 1 81 ? 10.565 -1.542 -9.270 1.00 66.06 81 LYS A C 1
ATOM 638 O O . LYS A 1 81 ? 10.626 -0.334 -9.437 1.00 66.06 81 LYS A O 1
ATOM 643 N N . ARG A 1 82 ? 11.653 -2.296 -9.062 1.00 66.62 82 ARG A N 1
ATOM 644 C CA . ARG A 1 82 ? 13.010 -1.725 -8.969 1.00 66.62 82 ARG A CA 1
ATOM 645 C C . ARG A 1 82 ? 13.451 -1.048 -10.264 1.00 66.62 82 ARG A C 1
ATOM 6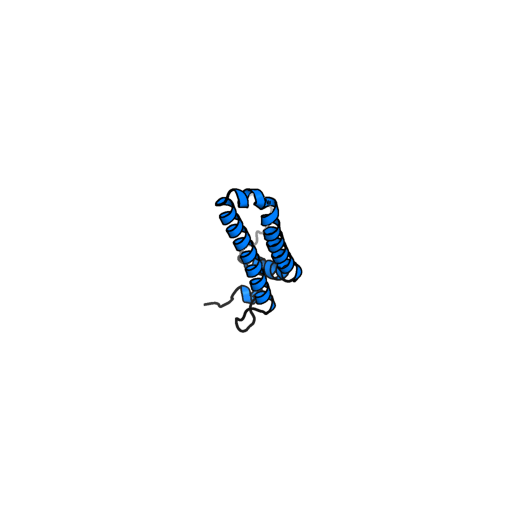47 O O . ARG A 1 82 ? 14.042 0.018 -10.206 1.00 66.62 82 ARG A O 1
ATOM 654 N N . GLU A 1 83 ? 13.156 -1.649 -11.413 1.00 63.88 83 GLU A N 1
ATOM 655 C CA . GLU A 1 83 ? 13.526 -1.109 -12.728 1.00 63.88 83 GLU A CA 1
ATOM 656 C C . GLU A 1 83 ? 12.728 0.160 -13.055 1.00 63.88 83 GLU A C 1
ATOM 658 O O . GLU A 1 83 ? 13.304 1.157 -13.477 1.00 63.88 83 GLU A O 1
ATOM 663 N N . VAL A 1 84 ? 11.415 0.152 -12.797 1.00 66.88 84 VAL A N 1
ATOM 664 C CA . VAL A 1 84 ? 10.535 1.314 -12.983 1.00 66.88 84 VAL A CA 1
ATOM 665 C C . VAL A 1 84 ? 10.886 2.426 -11.997 1.00 66.88 84 VAL A C 1
ATOM 667 O O . VAL A 1 84 ? 10.962 3.578 -12.403 1.00 66.88 84 VAL A O 1
ATOM 670 N N . GLU A 1 85 ? 11.142 2.112 -10.725 1.00 68.38 85 GLU A N 1
ATOM 671 C CA . GLU A 1 85 ? 11.553 3.100 -9.721 1.00 68.38 85 GLU A CA 1
ATOM 672 C C . GLU A 1 85 ? 12.941 3.670 -10.009 1.00 68.38 85 GLU A C 1
ATOM 674 O O . GLU A 1 85 ? 13.115 4.875 -9.878 1.00 68.38 85 GLU A O 1
ATOM 679 N N . ALA A 1 86 ? 13.904 2.856 -10.455 1.00 68.75 86 ALA A N 1
ATOM 680 C CA . ALA A 1 86 ? 15.214 3.342 -10.889 1.00 68.75 86 ALA A CA 1
ATOM 681 C C . ALA A 1 86 ? 15.094 4.247 -12.120 1.00 68.75 86 ALA A C 1
ATOM 683 O O . ALA A 1 86 ? 15.749 5.283 -12.191 1.00 68.75 86 ALA A O 1
ATOM 684 N N . ALA A 1 87 ? 14.220 3.895 -13.066 1.00 64.50 87 ALA A N 1
ATOM 685 C CA . ALA A 1 87 ? 13.956 4.736 -14.219 1.00 64.50 87 ALA A CA 1
ATOM 686 C C . ALA A 1 87 ? 13.264 6.047 -13.801 1.00 64.50 87 ALA A C 1
ATOM 688 O O . ALA A 1 87 ? 13.689 7.111 -14.226 1.00 64.50 87 ALA A O 1
ATOM 689 N N . LEU A 1 88 ? 12.275 6.008 -12.900 1.00 67.31 88 LEU A N 1
ATOM 690 C CA . LEU A 1 88 ? 11.644 7.204 -12.323 1.00 67.31 88 LEU A CA 1
ATOM 691 C C . LEU A 1 88 ? 12.632 8.072 -11.527 1.00 67.31 88 LEU A C 1
ATOM 693 O O . LEU A 1 88 ? 12.557 9.297 -11.600 1.00 67.31 88 LEU A O 1
ATOM 697 N N . ASP A 1 89 ? 13.555 7.467 -10.781 1.00 71.12 89 ASP A N 1
ATOM 698 C CA . ASP A 1 89 ? 14.578 8.184 -10.016 1.00 71.12 89 ASP A CA 1
ATOM 699 C C . ASP A 1 89 ? 15.618 8.846 -10.933 1.00 71.12 89 ASP A C 1
ATOM 701 O O . ASP A 1 89 ? 15.959 10.011 -10.730 1.00 71.12 89 ASP A O 1
ATOM 705 N N . ALA A 1 90 ? 16.021 8.170 -12.014 1.00 64.69 90 ALA A N 1
ATOM 706 C CA . ALA A 1 90 ? 16.861 8.750 -13.063 1.00 64.69 90 ALA A CA 1
ATOM 707 C C . ALA A 1 90 ? 16.183 9.935 -13.776 1.00 64.69 90 ALA A C 1
ATOM 709 O O . ALA A 1 90 ? 16.863 10.869 -14.187 1.00 64.69 90 ALA A O 1
ATOM 710 N N . LEU A 1 91 ? 14.850 9.937 -13.888 1.00 63.53 91 LEU A N 1
ATOM 711 C CA . LEU A 1 91 ? 14.089 11.088 -14.393 1.00 63.53 91 LEU A CA 1
ATOM 712 C C . LEU A 1 91 ? 13.974 12.222 -13.369 1.00 63.53 91 LEU A C 1
ATOM 714 O O . LEU A 1 91 ? 13.835 13.384 -13.749 1.00 63.53 91 LEU A O 1
ATOM 718 N N . ARG A 1 92 ? 13.987 11.887 -12.074 1.00 62.47 92 ARG A N 1
ATOM 719 C CA . ARG A 1 92 ? 13.881 12.848 -10.970 1.00 62.47 92 ARG A CA 1
ATOM 720 C C . ARG A 1 92 ? 15.216 13.495 -10.619 1.00 62.47 92 ARG A C 1
ATOM 722 O O . ARG A 1 92 ? 15.197 14.582 -10.052 1.00 62.47 92 ARG A O 1
ATOM 729 N N . SER A 1 93 ? 16.344 12.870 -10.949 1.00 53.44 93 SER A N 1
ATOM 730 C CA . SER A 1 93 ? 17.637 13.550 -11.006 1.00 53.44 93 SER A CA 1
ATOM 731 C C . SER A 1 93 ? 17.669 14.400 -12.274 1.00 53.44 93 SER A C 1
ATOM 733 O O . SER A 1 93 ? 17.907 13.849 -13.349 1.00 53.44 93 SER A O 1
ATOM 735 N N . PRO A 1 94 ? 17.420 15.725 -12.212 1.00 56.81 94 PRO A N 1
ATOM 736 C CA . PRO A 1 94 ? 17.752 16.565 -13.342 1.00 56.81 94 PRO A CA 1
ATOM 737 C C . PRO A 1 94 ? 19.247 16.390 -13.584 1.00 56.81 94 PRO A C 1
ATOM 739 O O . PRO A 1 94 ? 20.060 16.674 -12.703 1.00 56.81 94 PRO A O 1
ATOM 742 N N . ASP A 1 95 ? 19.581 15.886 -14.768 1.00 50.66 95 ASP A N 1
ATOM 743 C CA . ASP A 1 95 ? 20.912 15.957 -15.345 1.00 50.66 95 ASP A CA 1
ATOM 744 C C . ASP A 1 95 ? 21.531 17.306 -14.959 1.00 50.66 95 ASP A C 1
ATOM 746 O O . ASP A 1 95 ? 21.079 18.385 -15.363 1.00 50.66 95 ASP A O 1
ATOM 750 N N . CYS A 1 96 ? 22.551 17.229 -14.108 1.00 44.62 96 CYS A N 1
ATOM 751 C CA . CYS A 1 96 ? 23.481 18.304 -13.853 1.00 44.62 96 CYS A CA 1
ATOM 752 C C . CYS A 1 96 ? 24.230 18.558 -15.164 1.00 44.62 96 CYS A C 1
ATOM 754 O O . CYS A 1 96 ? 25.341 18.085 -15.374 1.00 44.62 96 CYS A O 1
ATOM 756 N N . THR A 1 97 ? 23.611 19.289 -16.085 1.00 50.56 97 THR A N 1
ATOM 757 C CA . THR A 1 97 ? 24.282 19.787 -17.283 1.00 50.56 97 THR A CA 1
ATOM 758 C C . THR A 1 97 ? 24.256 21.302 -17.270 1.00 50.56 97 THR A C 1
ATOM 760 O O . THR A 1 97 ? 23.471 21.947 -17.967 1.00 50.56 97 THR A O 1
ATOM 763 N N . ARG A 1 98 ? 25.171 21.872 -16.479 1.00 44.28 98 ARG A N 1
ATOM 764 C CA . ARG A 1 98 ? 25.941 23.039 -16.924 1.00 44.28 98 ARG A CA 1
ATOM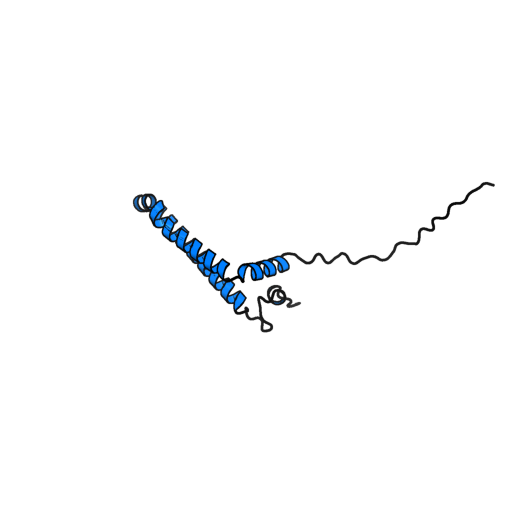 765 C C . ARG A 1 98 ? 27.312 23.108 -16.246 1.00 44.28 98 ARG A C 1
ATOM 767 O O . ARG A 1 98 ? 27.634 24.080 -15.575 1.00 44.28 98 ARG A O 1
ATOM 774 N N . THR A 1 99 ? 28.149 22.107 -16.491 1.00 48.91 99 THR A N 1
ATOM 775 C CA . THR A 1 99 ? 29.602 22.316 -16.523 1.00 48.91 99 THR A CA 1
ATOM 776 C C . THR A 1 99 ? 30.045 22.083 -17.957 1.00 48.91 99 THR A C 1
ATOM 778 O O . THR A 1 99 ? 30.517 21.017 -18.326 1.00 48.91 99 THR A O 1
ATOM 781 N N . THR A 1 100 ? 29.799 23.081 -18.804 1.00 46.75 100 THR A N 1
ATOM 782 C CA . THR A 1 100 ? 30.563 23.227 -20.041 1.00 46.75 100 THR A CA 1
ATOM 783 C C . THR A 1 100 ? 31.926 23.753 -19.620 1.00 46.75 100 THR A C 1
ATOM 785 O O . THR A 1 100 ? 32.021 24.816 -19.005 1.00 46.75 100 THR A O 1
ATOM 788 N N . GLU A 1 101 ? 32.961 22.965 -19.880 1.00 45.50 101 GLU A N 1
ATOM 789 C CA . GLU A 1 101 ? 34.345 23.375 -19.709 1.00 45.50 101 GLU A CA 1
ATOM 790 C C . GLU A 1 101 ? 34.678 24.656 -20.500 1.00 45.50 101 GLU A C 1
ATOM 792 O O . GLU A 1 101 ? 34.091 24.968 -21.534 1.00 45.50 101 GLU A O 1
ATOM 797 N N . HIS A 1 102 ? 35.640 25.377 -19.926 1.00 49.69 102 HIS A N 1
ATOM 798 C CA . HIS A 1 102 ? 36.362 26.589 -20.328 1.00 49.69 102 HIS A CA 1
ATOM 799 C C . HIS A 1 102 ? 36.556 26.8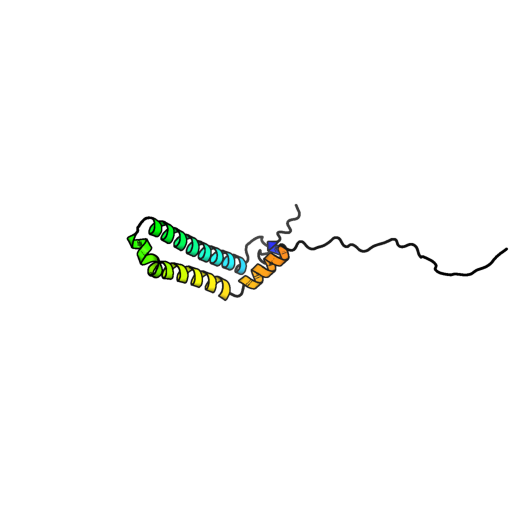60 -21.839 1.00 49.69 102 HIS A C 1
ATOM 801 O O . HIS A 1 102 ? 36.794 25.942 -22.620 1.00 49.69 102 HIS A O 1
ATOM 807 N N . PRO A 1 103 ? 36.692 28.150 -22.220 1.00 49.19 103 PRO A N 1
ATOM 808 C CA . PRO A 1 103 ? 38.052 28.621 -22.518 1.00 49.19 103 PRO A CA 1
ATOM 809 C C . PRO A 1 103 ? 38.333 30.057 -22.039 1.00 49.19 103 PRO A C 1
ATOM 811 O O . PRO A 1 103 ? 37.544 30.961 -22.299 1.00 49.19 103 PRO A O 1
ATOM 814 N N . SER A 1 104 ? 39.489 30.266 -21.392 1.00 44.81 104 SER A N 1
ATOM 815 C CA . SER A 1 104 ? 40.347 31.477 -21.424 1.00 44.81 104 SER A CA 1
ATOM 816 C C . SER A 1 104 ? 41.227 31.560 -20.173 1.00 44.81 104 SER A C 1
ATOM 818 O O . SER A 1 104 ? 41.015 32.383 -19.287 1.00 44.81 104 SER A O 1
ATOM 820 N N . HIS A 1 105 ? 42.261 30.722 -20.115 1.00 51.72 105 HIS A N 1
ATOM 821 C CA . HIS A 1 105 ? 43.433 31.012 -19.292 1.00 51.72 105 HIS A CA 1
ATOM 822 C C . HIS A 1 105 ? 44.475 31.665 -20.217 1.00 51.72 105 HIS A C 1
ATOM 824 O O . HIS A 1 105 ? 44.865 31.024 -21.195 1.00 51.72 105 HIS A O 1
ATOM 830 N N . PRO A 1 106 ? 44.943 32.906 -19.985 1.00 53.03 106 PRO A N 1
ATOM 831 C CA . PRO A 1 106 ? 46.134 33.380 -20.678 1.00 53.03 106 PRO A CA 1
ATOM 832 C C . PRO A 1 106 ? 47.359 32.602 -20.159 1.00 53.03 106 PRO A C 1
ATOM 834 O O . PRO A 1 106 ? 47.397 32.245 -18.972 1.00 53.03 106 PRO A O 1
ATOM 837 N N . PRO A 1 107 ? 48.370 32.332 -21.007 1.00 44.66 107 PRO A N 1
ATOM 838 C CA . PRO A 1 107 ? 49.583 31.653 -20.577 1.00 44.66 107 PRO A CA 1
ATOM 839 C C . PRO A 1 107 ? 50.348 32.554 -19.601 1.00 44.66 107 PRO A C 1
ATOM 841 O O . PRO A 1 107 ? 50.923 33.574 -19.979 1.00 44.66 107 PRO A O 1
ATOM 844 N N . ARG A 1 108 ? 50.366 32.178 -18.318 1.00 45.19 108 ARG A N 1
ATOM 845 C CA . ARG A 1 108 ? 51.322 32.728 -17.351 1.00 45.19 108 ARG A CA 1
ATOM 846 C C . ARG A 1 108 ? 52.696 32.147 -17.674 1.00 45.19 108 ARG A C 1
ATOM 848 O O . ARG A 1 108 ? 53.023 31.040 -17.258 1.00 45.19 108 ARG A O 1
ATOM 855 N N . HIS A 1 109 ? 53.500 32.904 -18.415 1.00 48.50 109 HIS A N 1
ATOM 856 C CA . HIS A 1 109 ? 54.939 32.681 -18.475 1.00 48.50 109 HIS A CA 1
ATOM 857 C C . HIS A 1 1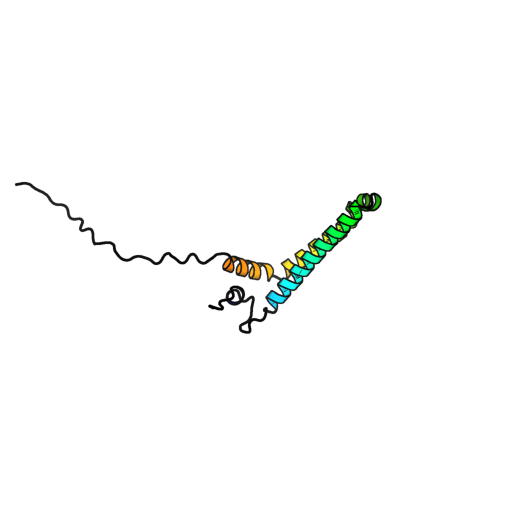09 ? 55.523 32.857 -17.069 1.00 48.50 109 HIS A C 1
ATOM 859 O O . HIS A 1 109 ? 55.586 33.968 -16.550 1.00 48.50 109 HIS A O 1
ATOM 865 N N . HIS A 1 110 ? 55.952 31.756 -16.455 1.00 47.41 110 HIS A N 1
ATOM 866 C CA . HIS A 1 110 ? 56.893 31.794 -15.343 1.00 47.41 110 HIS A CA 1
ATOM 867 C C . HIS A 1 110 ? 58.302 31.666 -15.929 1.00 47.41 110 HIS A C 1
ATOM 869 O O . HIS A 1 110 ? 58.757 30.568 -16.254 1.00 47.41 110 HIS A O 1
ATOM 875 N N . HIS A 1 111 ? 59.005 32.789 -16.069 1.00 44.06 111 HIS A N 1
ATOM 876 C CA . HIS A 1 111 ? 60.458 32.757 -15.977 1.00 44.06 111 HIS A CA 1
ATOM 877 C C . HIS A 1 111 ? 60.990 34.006 -15.281 1.00 44.06 111 HIS A C 1
ATOM 879 O O . HIS A 1 111 ? 60.890 35.133 -15.751 1.00 44.06 111 HIS A O 1
ATOM 885 N N . GLU A 1 112 ? 61.509 33.722 -14.101 1.00 45.66 112 GLU A N 1
ATOM 886 C CA . GLU A 1 112 ? 62.334 34.527 -13.225 1.00 45.66 112 GLU A CA 1
ATOM 887 C C . GLU A 1 112 ? 63.695 34.819 -13.881 1.00 45.66 112 GLU A C 1
ATOM 889 O O . GLU A 1 112 ? 64.245 33.933 -14.540 1.00 45.66 112 GLU A O 1
ATOM 894 N N . ARG A 1 113 ? 64.212 36.048 -13.702 1.00 43.50 113 ARG A N 1
ATOM 895 C CA . ARG A 1 113 ? 65.635 36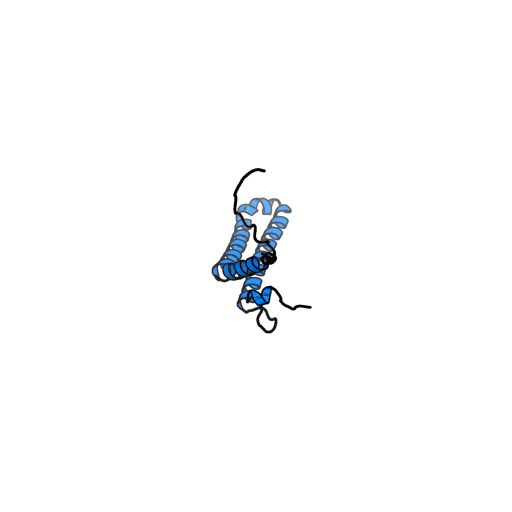.482 -13.608 1.00 43.50 113 ARG A CA 1
ATOM 896 C C . ARG A 1 113 ? 65.676 38.015 -13.788 1.00 43.50 113 ARG A C 1
ATOM 898 O O . ARG A 1 113 ? 65.286 38.504 -14.835 1.00 43.50 113 ARG A O 1
ATOM 905 N N . ASN A 1 114 ? 65.867 38.825 -12.747 1.00 39.31 114 ASN A N 1
ATOM 906 C CA . ASN A 1 114 ? 67.099 39.172 -12.017 1.00 39.31 114 ASN A CA 1
ATOM 907 C C . ASN A 1 114 ? 67.788 40.455 -12.552 1.00 39.31 114 ASN A C 1
ATOM 909 O O . ASN A 1 114 ? 68.055 40.565 -13.741 1.00 39.31 114 ASN A O 1
ATOM 913 N N . SER A 1 115 ? 68.138 41.331 -11.598 1.00 42.84 115 SER A N 1
ATOM 914 C CA . SER A 1 115 ? 69.219 42.341 -11.600 1.00 42.84 115 SER A CA 1
ATOM 915 C C . SER A 1 115 ? 69.044 43.722 -12.268 1.00 42.84 115 SER A C 1
ATOM 917 O O . SER A 1 115 ? 69.125 43.871 -13.477 1.00 42.84 115 SER A O 1
ATOM 919 N N . ASN A 1 116 ? 68.940 44.736 -11.395 1.00 39.75 116 ASN A N 1
ATOM 920 C CA . ASN A 1 116 ? 69.910 45.829 -11.172 1.00 39.75 116 ASN A CA 1
ATOM 921 C C . ASN A 1 116 ? 70.470 46.611 -12.386 1.00 39.75 116 ASN A C 1
ATOM 923 O O . ASN A 1 116 ? 71.331 46.089 -13.092 1.00 39.75 116 ASN A O 1
ATOM 927 N N . ALA A 1 117 ? 70.099 47.895 -12.495 1.00 48.12 117 ALA A N 1
ATOM 928 C CA . ALA A 1 117 ? 70.969 49.052 -12.780 1.00 48.12 117 ALA A CA 1
ATOM 929 C C . ALA A 1 117 ? 70.161 50.354 -12.651 1.00 48.12 117 ALA A C 1
ATOM 931 O O . ALA A 1 117 ? 69.047 50.401 -13.220 1.00 48.12 117 ALA A O 1
#

Radius of gyration: 28.93 Å; chains: 1; bounding box: 89×59×51 Å